Protein AF-A0A9D5Z9C6-F1 (afdb_monomer_lite)

Radius of gyration: 29.37 Å; chains: 1; bounding box: 86×88×68 Å

Sequence (142 aa):
MARSAGATANPINPSQTIPTSTSIGTKTNLNNALRLRMAEELSMFGLAPRSQQTYLAAVDRLASRSWQSVEHLSEDDIRQYMLNLRDNGAAQGTFKTNWFGLQFLYEHVLGREWALFTKKRSDNPDRAAFPGSSLTSRCSVS

Structure (mmCIF, N/CA/C/O backbone):
data_AF-A0A9D5Z9C6-F1
#
_entry.id   AF-A0A9D5Z9C6-F1
#
loop_
_atom_site.group_PDB
_atom_site.id
_atom_site.type_symbol
_atom_site.label_atom_id
_atom_site.label_alt_id
_atom_site.label_comp_id
_atom_site.label_asym_id
_atom_site.label_entity_id
_atom_site.label_seq_id
_atom_site.pdbx_PDB_ins_code
_atom_site.Cartn_x
_atom_site.Cartn_y
_atom_site.Cartn_z
_atom_site.occupancy
_atom_site.B_iso_or_equiv
_atom_site.auth_seq_id
_atom_site.auth_comp_id
_atom_site.auth_asym_id
_atom_site.auth_atom_id
_atom_site.pdbx_PDB_model_num
ATOM 1 N N . MET A 1 1 ? -58.375 9.264 51.573 1.00 43.97 1 MET A N 1
ATOM 2 C CA . MET A 1 1 ? -58.292 8.820 50.158 1.00 43.97 1 MET A CA 1
ATOM 3 C C . MET A 1 1 ? -57.795 10.039 49.380 1.00 43.97 1 MET A C 1
ATOM 5 O O . MET A 1 1 ? -58.359 11.089 49.612 1.00 43.97 1 MET A O 1
ATOM 9 N N . ALA A 1 2 ? -56.725 10.074 48.589 1.00 48.03 2 ALA A N 1
ATOM 10 C CA . ALA A 1 2 ? -56.075 9.069 47.760 1.00 48.03 2 ALA A CA 1
ATOM 11 C C . ALA A 1 2 ? -54.541 9.279 47.708 1.00 48.03 2 ALA A C 1
ATOM 13 O O . ALA A 1 2 ? -53.999 10.203 48.304 1.00 48.03 2 ALA A O 1
ATOM 14 N N . ARG A 1 3 ? -53.870 8.329 47.057 1.00 42.91 3 ARG A N 1
ATOM 15 C CA . ARG A 1 3 ? -52.471 7.913 47.217 1.00 42.91 3 ARG A CA 1
ATOM 16 C C . ARG A 1 3 ? -51.511 8.716 46.329 1.00 42.91 3 ARG A C 1
ATOM 18 O O . ARG A 1 3 ? -51.817 8.959 45.168 1.00 42.91 3 ARG A O 1
ATOM 25 N N . SER A 1 4 ? -50.328 9.019 46.859 1.00 46.03 4 SER A N 1
ATOM 26 C CA . SER A 1 4 ? -49.129 9.377 46.090 1.00 46.03 4 SER A CA 1
ATOM 27 C C . SER A 1 4 ? -48.545 8.156 45.374 1.00 46.03 4 SER A C 1
ATOM 29 O O . SER A 1 4 ? -48.545 7.071 45.956 1.00 46.03 4 SER A O 1
ATOM 31 N N . ALA A 1 5 ? -48.003 8.358 44.168 1.00 49.75 5 ALA A N 1
ATOM 32 C CA . ALA A 1 5 ? -46.729 7.820 43.653 1.00 49.75 5 ALA A CA 1
ATOM 33 C C . ALA A 1 5 ? -46.739 7.787 42.116 1.00 49.75 5 ALA A C 1
ATOM 35 O O . ALA A 1 5 ? -47.716 7.349 41.515 1.00 49.75 5 ALA A O 1
ATOM 36 N N . GLY A 1 6 ? -45.621 8.171 41.495 1.00 45.62 6 GLY A N 1
ATOM 37 C CA . GLY A 1 6 ? -45.360 7.854 40.090 1.00 45.62 6 GLY A CA 1
ATOM 38 C C . GLY A 1 6 ? -44.535 8.891 39.348 1.00 45.62 6 GLY A C 1
ATOM 39 O O . GLY A 1 6 ? -45.031 9.535 38.434 1.00 45.62 6 GLY A O 1
ATOM 40 N N . ALA A 1 7 ? -43.274 9.048 39.744 1.00 54.47 7 ALA A N 1
ATOM 41 C CA . ALA A 1 7 ? -42.270 9.751 38.963 1.00 54.47 7 ALA A CA 1
ATOM 42 C C . ALA A 1 7 ? -42.059 9.073 37.596 1.00 54.47 7 ALA A C 1
ATOM 44 O O . ALA A 1 7 ? -41.904 7.857 37.509 1.00 54.47 7 ALA A O 1
ATOM 45 N N . THR A 1 8 ? -41.962 9.863 36.532 1.00 50.28 8 THR A N 1
ATOM 46 C CA . THR A 1 8 ? -41.191 9.494 35.339 1.00 50.28 8 THR A CA 1
ATOM 47 C C . THR A 1 8 ? -40.438 10.737 34.897 1.00 50.28 8 THR A C 1
ATOM 49 O O . THR A 1 8 ? -40.907 11.538 34.096 1.00 50.28 8 THR A O 1
ATOM 52 N N . ALA A 1 9 ? -39.268 10.924 35.503 1.00 55.03 9 ALA A N 1
ATOM 53 C CA . ALA A 1 9 ? -38.213 11.714 34.903 1.00 55.03 9 ALA A CA 1
ATOM 54 C C . ALA A 1 9 ? -37.627 10.886 33.755 1.00 55.03 9 ALA A C 1
ATOM 56 O O . ALA A 1 9 ? -37.211 9.749 33.972 1.00 55.03 9 ALA A O 1
ATOM 57 N N . ASN A 1 10 ? -37.566 11.450 32.554 1.00 57.84 10 ASN A N 1
ATOM 58 C CA . ASN A 1 10 ? -36.570 11.029 31.581 1.00 57.84 10 ASN A CA 1
ATOM 59 C C . ASN A 1 10 ? -35.890 12.299 31.055 1.00 57.84 10 ASN A C 1
ATOM 61 O O . ASN A 1 10 ? -36.578 13.156 30.492 1.00 57.84 10 ASN A O 1
ATOM 65 N N . PRO A 1 11 ? -34.594 12.502 31.344 1.00 48.91 11 PRO A N 1
ATOM 66 C CA . PRO A 1 11 ? -33.908 13.733 31.011 1.00 48.91 11 PRO A CA 1
ATOM 67 C C . PRO A 1 11 ? -33.731 13.873 29.501 1.00 48.91 11 PRO A C 1
ATOM 69 O O . PRO A 1 11 ? -33.473 12.923 28.765 1.00 48.91 11 PRO A O 1
ATOM 72 N N . ILE A 1 12 ? -33.860 15.124 29.083 1.00 55.78 12 ILE A N 1
ATOM 73 C CA . ILE A 1 12 ? -33.434 15.701 27.815 1.00 55.78 12 ILE A CA 1
ATOM 74 C C . ILE A 1 12 ? -32.100 15.057 27.398 1.00 55.78 12 ILE A C 1
ATOM 76 O O . ILE A 1 12 ? -31.131 15.132 28.150 1.00 55.78 12 ILE A O 1
ATOM 80 N N . ASN A 1 13 ? -32.046 14.425 26.221 1.00 50.56 13 ASN A N 1
ATOM 81 C CA . ASN A 1 13 ? -30.795 14.005 25.585 1.00 50.56 13 ASN A CA 1
ATOM 82 C C . ASN A 1 13 ? -30.365 15.104 24.590 1.00 50.56 13 ASN A C 1
ATOM 84 O O . ASN A 1 13 ? -30.921 15.168 23.492 1.00 50.56 13 ASN A O 1
ATOM 88 N N . PRO A 1 14 ? -29.417 15.992 24.943 1.00 52.75 14 PRO A N 1
ATOM 89 C CA . PRO A 1 14 ? -28.974 17.086 24.083 1.00 52.75 14 PRO A CA 1
ATOM 90 C C . PRO A 1 14 ? -27.859 16.671 23.105 1.00 52.75 14 PRO A C 1
ATOM 92 O O . PRO A 1 14 ? -26.872 17.386 22.955 1.00 52.75 14 PRO A O 1
ATOM 95 N N . SER A 1 15 ? -27.952 15.521 22.433 1.00 47.25 15 SER A N 1
ATOM 96 C CA . SER A 1 15 ? -26.885 15.092 21.505 1.00 47.25 15 SER A CA 1
ATOM 97 C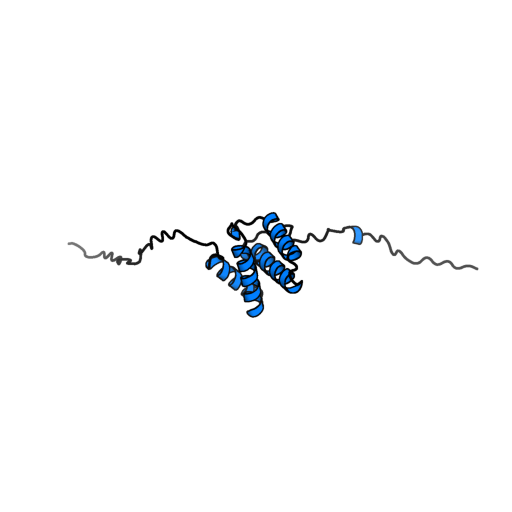 C . SER A 1 15 ? -27.367 14.620 20.136 1.00 47.25 15 SER A C 1
ATOM 99 O O . SER A 1 15 ? -26.662 13.889 19.450 1.00 47.25 15 SER A O 1
ATOM 101 N N . GLN A 1 16 ? -28.524 15.107 19.679 1.00 42.50 16 GLN A N 1
ATOM 102 C CA . GLN A 1 16 ? -28.833 15.133 18.245 1.00 42.50 16 GLN A CA 1
ATOM 103 C C . GLN A 1 16 ? -28.410 16.468 17.625 1.00 42.50 16 GLN A C 1
ATOM 105 O O . GLN A 1 16 ? -29.218 17.225 17.097 1.00 42.50 16 GLN A O 1
ATOM 110 N N . THR A 1 17 ? -27.112 16.753 17.663 1.00 40.25 17 THR A N 1
ATOM 111 C CA . THR A 1 17 ? -26.478 17.535 16.601 1.00 40.25 17 THR A CA 1
ATOM 112 C C . THR A 1 17 ? -26.141 16.540 15.502 1.00 40.25 17 THR A C 1
ATOM 114 O O . THR A 1 17 ? -25.127 15.854 15.555 1.00 40.25 17 THR A O 1
ATOM 117 N N . ILE A 1 18 ? -27.024 16.419 14.514 1.00 50.22 18 ILE A N 1
ATOM 118 C CA . ILE A 1 18 ? -26.658 15.846 13.221 1.00 50.22 18 ILE A CA 1
ATOM 119 C C . ILE A 1 18 ? -25.788 16.913 12.549 1.00 50.22 18 ILE A C 1
ATOM 121 O O . ILE A 1 18 ? -26.316 17.982 12.234 1.00 50.22 18 ILE A O 1
ATOM 125 N N . PRO A 1 19 ? -24.480 16.712 12.313 1.00 44.50 19 PRO A N 1
ATOM 126 C CA . PRO A 1 19 ? -23.818 17.525 11.318 1.00 44.50 19 PRO A CA 1
ATOM 127 C C . PRO A 1 19 ? -24.357 17.086 9.957 1.00 44.50 19 PRO A C 1
ATOM 129 O O . PRO A 1 19 ? -24.016 16.021 9.441 1.00 44.50 19 PRO A O 1
ATOM 132 N N . THR A 1 20 ? -25.209 17.922 9.373 1.00 40.97 20 THR A N 1
ATOM 133 C CA . THR A 1 20 ? -25.503 17.924 7.941 1.00 40.97 20 THR A CA 1
ATOM 134 C C . THR A 1 20 ? -24.201 18.237 7.206 1.00 40.97 20 THR A C 1
ATOM 136 O O . THR A 1 20 ? -23.920 19.382 6.864 1.00 40.97 20 THR A O 1
ATOM 139 N N . SER A 1 21 ? -23.351 17.231 7.014 1.00 39.75 21 SER A N 1
ATOM 140 C CA . SER A 1 21 ? -22.125 17.377 6.239 1.00 39.75 21 SER A CA 1
ATOM 141 C C . SER A 1 21 ? -22.444 17.108 4.772 1.00 39.75 21 SER A C 1
ATOM 143 O O . SER A 1 21 ? -22.141 16.057 4.212 1.00 39.75 21 SER A O 1
ATOM 145 N N . THR A 1 22 ? -23.091 18.090 4.145 1.00 46.47 22 THR A N 1
ATOM 146 C CA . THR A 1 22 ? -22.987 18.303 2.701 1.00 46.47 22 THR A CA 1
ATOM 147 C C . THR A 1 22 ? -21.533 18.681 2.423 1.00 46.47 22 THR A C 1
ATOM 149 O O . THR A 1 22 ? -21.169 19.852 2.467 1.00 46.47 22 THR A O 1
ATOM 152 N N . SER A 1 23 ? -20.675 17.686 2.195 1.00 44.44 23 SER A N 1
ATOM 153 C CA . SER A 1 23 ? -19.289 17.893 1.768 1.00 44.44 23 SER A CA 1
ATOM 154 C C . SER A 1 23 ? -19.156 17.472 0.308 1.00 44.44 23 SER A C 1
ATOM 156 O O . SER A 1 23 ? -18.846 16.328 -0.022 1.00 44.44 23 SER A O 1
ATOM 158 N N . ILE A 1 24 ? -19.471 18.416 -0.580 1.00 54.19 24 ILE A N 1
ATOM 159 C CA . ILE A 1 24 ? -19.122 18.360 -1.998 1.00 54.19 24 ILE A CA 1
ATOM 160 C C . ILE A 1 24 ? -17.610 18.586 -2.092 1.00 54.19 24 ILE A C 1
ATOM 162 O O . ILE A 1 24 ? -17.120 19.652 -1.725 1.00 54.19 24 ILE A O 1
ATOM 166 N N . GLY A 1 25 ? -16.885 17.584 -2.598 1.00 47.69 25 GLY A N 1
ATOM 167 C CA . GLY A 1 25 ? -15.473 17.716 -2.965 1.00 47.69 25 GLY A CA 1
ATOM 168 C C . GLY A 1 25 ? -14.506 16.745 -2.288 1.00 47.69 25 GLY A C 1
ATOM 169 O O . GLY A 1 25 ? -13.388 17.136 -1.959 1.00 47.69 25 GLY A O 1
ATOM 170 N N . THR A 1 26 ? -14.862 15.474 -2.100 1.00 43.41 26 THR A N 1
ATOM 171 C CA . THR A 1 26 ? -13.872 14.438 -1.770 1.00 43.41 26 THR A CA 1
ATOM 172 C C . THR A 1 26 ? -13.023 14.127 -2.999 1.00 43.41 26 THR A C 1
ATOM 174 O O . THR A 1 26 ? -13.312 13.226 -3.779 1.00 43.41 26 THR A O 1
ATOM 177 N N . LYS A 1 27 ? -11.912 14.854 -3.159 1.00 44.84 27 LYS A N 1
ATOM 178 C CA . LYS A 1 27 ? -10.745 14.300 -3.856 1.00 44.84 27 LYS A CA 1
ATOM 179 C C . LYS A 1 27 ? -10.366 13.019 -3.117 1.00 44.84 27 LYS A C 1
ATOM 181 O O . LYS A 1 27 ? -9.865 13.091 -1.996 1.00 44.84 27 LYS A O 1
ATOM 186 N N . THR A 1 28 ? -10.662 11.883 -3.737 1.00 48.19 28 THR A N 1
ATOM 187 C CA . THR A 1 28 ? -10.519 10.500 -3.267 1.00 48.19 28 THR A CA 1
ATOM 188 C C . THR A 1 28 ? -9.065 10.141 -2.936 1.00 48.19 28 THR A C 1
ATOM 190 O O . THR A 1 28 ? -8.422 9.339 -3.596 1.00 48.19 28 THR A O 1
ATOM 193 N N . ASN A 1 29 ? -8.518 10.753 -1.892 1.00 55.81 29 ASN A N 1
ATOM 194 C CA . ASN A 1 29 ? -7.384 10.222 -1.152 1.00 55.81 29 ASN A CA 1
ATOM 195 C C . ASN A 1 29 ? -7.977 9.261 -0.124 1.00 55.81 29 ASN A C 1
ATOM 197 O O . ASN A 1 29 ? -8.980 9.619 0.487 1.00 55.81 29 ASN A O 1
ATOM 201 N N . LEU A 1 30 ? -7.397 8.068 0.040 1.00 62.34 30 LEU A N 1
ATOM 202 C CA . LEU A 1 30 ? -7.902 6.980 0.890 1.00 62.34 30 LEU A CA 1
ATOM 203 C C . LEU A 1 30 ? -8.764 7.465 2.066 1.00 62.34 30 LEU A C 1
ATOM 205 O O . LEU A 1 30 ? -8.257 8.201 2.921 1.00 62.34 30 LEU A O 1
ATOM 209 N N . ASN A 1 31 ? -10.039 7.062 2.112 1.00 70.94 31 ASN A N 1
ATOM 210 C CA . ASN A 1 31 ? -10.944 7.421 3.205 1.00 70.94 31 ASN A CA 1
ATOM 211 C C . ASN A 1 31 ? -10.237 7.146 4.544 1.00 70.94 31 ASN A C 1
ATOM 213 O O . ASN A 1 31 ? -9.726 6.046 4.746 1.00 70.94 31 ASN A O 1
ATOM 217 N N . ASN A 1 32 ? -10.166 8.137 5.442 1.00 72.88 32 ASN A N 1
ATOM 218 C CA . ASN A 1 32 ? -9.376 8.045 6.682 1.00 72.88 32 ASN A CA 1
ATOM 219 C C . ASN A 1 32 ? -9.718 6.776 7.494 1.00 72.88 32 ASN A C 1
ATOM 221 O O . ASN A 1 32 ? -8.835 6.105 8.015 1.00 72.88 32 ASN A O 1
ATOM 225 N N . ALA A 1 33 ? -10.993 6.375 7.483 1.00 80.56 33 ALA A N 1
ATOM 226 C CA . ALA A 1 33 ? -11.461 5.127 8.082 1.00 80.56 33 ALA A CA 1
ATOM 227 C C . ALA A 1 33 ? -10.781 3.865 7.507 1.00 80.56 33 ALA A C 1
ATOM 229 O O . ALA A 1 33 ? -10.391 2.984 8.267 1.00 80.56 33 ALA A O 1
ATOM 230 N N . LEU A 1 34 ? -10.585 3.783 6.185 1.00 83.62 34 LEU A N 1
ATOM 231 C CA . LEU A 1 34 ? -9.925 2.641 5.538 1.00 83.62 34 LEU A CA 1
ATOM 232 C C . LEU A 1 34 ? -8.430 2.588 5.887 1.00 83.62 34 LEU A C 1
ATOM 234 O O . LEU A 1 34 ? -7.880 1.515 6.120 1.00 83.62 34 LEU A O 1
ATOM 238 N N . ARG A 1 35 ? -7.790 3.759 5.971 1.00 84.12 35 ARG A N 1
ATOM 239 C CA . ARG A 1 35 ? -6.386 3.922 6.387 1.00 84.12 35 ARG A CA 1
ATOM 240 C C . ARG A 1 35 ? -6.171 3.424 7.818 1.00 84.12 35 ARG A C 1
ATOM 242 O O . ARG A 1 35 ? -5.227 2.680 8.064 1.00 84.12 35 ARG A O 1
ATOM 249 N N . LEU A 1 36 ? -7.062 3.810 8.733 1.00 86.38 36 LEU A N 1
ATOM 250 C CA . LEU A 1 36 ? -7.039 3.379 10.134 1.00 86.38 36 LEU A CA 1
ATOM 251 C C . LEU A 1 36 ? -7.242 1.870 10.253 1.00 86.38 36 LEU A C 1
ATOM 253 O O . LEU A 1 36 ? -6.431 1.202 10.886 1.00 86.38 36 LEU A O 1
ATOM 257 N N . ARG A 1 37 ? -8.243 1.321 9.556 1.00 88.19 37 ARG A N 1
ATOM 258 C CA . ARG A 1 37 ? -8.495 -0.123 9.554 1.00 88.19 37 ARG A CA 1
ATOM 259 C C . ARG A 1 37 ? -7.302 -0.911 9.015 1.00 88.19 37 ARG A C 1
ATOM 261 O O . ARG A 1 37 ? -6.901 -1.900 9.610 1.00 88.19 37 ARG A O 1
ATOM 268 N N . MET A 1 38 ? -6.680 -0.444 7.930 1.00 88.12 38 MET A N 1
ATOM 269 C CA . MET A 1 38 ? -5.460 -1.067 7.414 1.00 88.12 38 MET A CA 1
ATOM 270 C C . MET A 1 38 ? -4.312 -1.008 8.431 1.00 88.12 38 MET A C 1
ATOM 272 O O . MET A 1 38 ? -3.590 -1.987 8.577 1.00 88.12 38 MET A O 1
ATOM 276 N N . ALA A 1 39 ? -4.136 0.106 9.147 1.00 87.88 39 ALA A N 1
ATOM 277 C CA . ALA A 1 39 ? -3.103 0.230 10.174 1.00 87.88 39 ALA A CA 1
ATOM 278 C C . ALA A 1 39 ? -3.340 -0.706 11.373 1.00 87.88 39 ALA A C 1
ATOM 280 O O . ALA A 1 39 ? -2.389 -1.313 11.864 1.00 87.88 39 ALA A O 1
ATOM 281 N N . GLU A 1 40 ? -4.592 -0.854 11.813 1.00 89.19 40 GLU A N 1
ATOM 282 C CA . GLU A 1 40 ? -4.986 -1.792 12.870 1.00 89.19 40 GLU A CA 1
ATOM 283 C C . GLU A 1 40 ? -4.674 -3.234 12.472 1.00 89.19 40 GLU A C 1
ATOM 285 O O . GLU A 1 40 ? -3.962 -3.921 13.204 1.00 89.19 40 GLU A O 1
ATOM 290 N N . GLU A 1 41 ? -5.108 -3.654 11.281 1.00 90.31 41 GLU A N 1
ATOM 291 C CA . GLU A 1 41 ? -4.807 -4.984 10.751 1.00 90.31 41 GLU A CA 1
ATOM 292 C C . GLU A 1 41 ? -3.288 -5.199 10.679 1.00 90.31 41 GLU A C 1
ATOM 294 O O . GLU A 1 41 ? -2.763 -6.140 11.265 1.00 90.31 41 GLU A O 1
ATOM 299 N N . LEU A 1 42 ? -2.531 -4.283 10.061 1.00 89.06 42 LEU A N 1
ATOM 300 C CA . LEU A 1 42 ? -1.069 -4.400 9.974 1.00 89.06 42 LEU A CA 1
ATOM 301 C C . LEU A 1 42 ? -0.391 -4.513 11.352 1.00 89.06 42 LEU A C 1
ATOM 303 O O . LEU A 1 42 ? 0.619 -5.208 11.489 1.00 89.06 42 LEU A O 1
ATOM 307 N N . SER A 1 43 ? -0.935 -3.834 12.364 1.00 89.50 43 SER A N 1
ATOM 308 C CA . SER A 1 43 ? -0.476 -3.935 13.750 1.00 89.50 43 SER A CA 1
ATOM 309 C C . SER A 1 43 ? -0.780 -5.312 14.349 1.00 89.50 43 SER A C 1
ATOM 311 O O . SER A 1 43 ? 0.096 -5.902 14.982 1.00 89.50 43 SER A O 1
ATOM 313 N N . MET A 1 44 ? -1.965 -5.878 14.086 1.00 89.31 44 MET A N 1
ATOM 314 C CA . MET A 1 44 ? -2.323 -7.241 14.507 1.00 89.31 44 MET A CA 1
ATOM 315 C C . MET A 1 44 ? -1.415 -8.305 13.878 1.00 89.31 44 MET A C 1
ATOM 317 O O . MET A 1 44 ? -1.048 -9.270 14.545 1.00 89.31 44 MET A O 1
ATOM 321 N N . PHE A 1 45 ? -0.974 -8.102 12.633 1.00 85.44 45 PHE A N 1
ATOM 322 C CA . PHE A 1 45 ? 0.018 -8.965 11.975 1.00 85.44 45 PHE A CA 1
ATOM 323 C C . PHE A 1 45 ? 1.458 -8.763 12.484 1.00 85.44 45 PHE A C 1
ATOM 325 O O . PHE A 1 45 ? 2.374 -9.453 12.034 1.00 85.44 45 PHE A O 1
ATOM 332 N N . GLY A 1 46 ? 1.687 -7.828 13.412 1.00 89.56 46 GLY A N 1
ATOM 333 C CA . GLY A 1 46 ? 2.999 -7.583 14.010 1.00 89.56 46 GLY A CA 1
ATOM 334 C C . GLY A 1 46 ? 3.992 -6.885 13.078 1.00 89.56 46 GLY A C 1
ATOM 335 O O . GLY A 1 46 ? 5.205 -7.005 13.265 1.00 89.56 46 GLY A O 1
ATOM 336 N N . LEU A 1 47 ? 3.518 -6.157 12.058 1.00 86.56 47 LEU A N 1
ATOM 337 C CA . LEU A 1 47 ? 4.411 -5.416 11.168 1.00 86.56 47 LEU A CA 1
ATOM 338 C C . LEU A 1 47 ? 5.005 -4.191 11.865 1.00 86.56 47 LEU A C 1
ATOM 340 O O . LEU A 1 47 ? 4.308 -3.430 12.533 1.00 86.56 47 LEU A O 1
ATOM 344 N N . ALA A 1 48 ? 6.295 -3.944 11.627 1.00 89.38 48 ALA A N 1
ATOM 345 C CA . ALA A 1 48 ? 6.980 -2.761 12.134 1.00 89.38 48 ALA A CA 1
ATOM 346 C C . ALA A 1 48 ? 6.335 -1.461 11.605 1.00 89.38 48 ALA A C 1
ATOM 348 O O . ALA A 1 48 ? 5.981 -1.396 10.423 1.00 89.38 48 ALA A O 1
ATOM 349 N N . PRO A 1 49 ? 6.277 -0.379 12.406 1.00 87.81 49 PRO A N 1
ATOM 350 C CA . PRO A 1 49 ? 5.594 0.869 12.037 1.00 87.81 49 PRO A CA 1
ATOM 351 C C . PRO A 1 49 ? 6.145 1.500 10.752 1.00 87.81 49 PRO A C 1
ATOM 353 O O . PRO A 1 49 ? 5.409 2.095 9.967 1.00 87.81 49 PRO A O 1
ATOM 356 N N . ARG A 1 50 ? 7.442 1.314 10.478 1.00 87.44 50 ARG A N 1
ATOM 357 C CA . ARG A 1 50 ? 8.067 1.769 9.230 1.00 87.44 50 ARG A CA 1
ATOM 358 C C . ARG A 1 50 ? 7.509 1.039 8.003 1.00 87.44 50 ARG A C 1
ATOM 360 O O . ARG A 1 50 ? 7.263 1.671 6.978 1.00 87.44 50 ARG A O 1
ATOM 367 N N . SER A 1 51 ? 7.269 -0.265 8.111 1.00 88.00 51 SER A N 1
ATOM 368 C CA . SER A 1 51 ? 6.644 -1.063 7.051 1.00 88.00 51 SER A CA 1
ATOM 369 C C . SER A 1 51 ? 5.182 -0.668 6.859 1.00 88.00 51 SER A C 1
ATOM 371 O O . SER A 1 51 ? 4.751 -0.500 5.722 1.00 88.00 51 SER A O 1
ATOM 373 N N . GLN A 1 52 ? 4.459 -0.414 7.957 1.00 89.88 52 GLN A N 1
ATOM 374 C CA . GLN A 1 52 ? 3.066 0.035 7.909 1.00 89.88 52 GLN A CA 1
ATOM 375 C C . GLN A 1 52 ? 2.919 1.327 7.099 1.00 89.88 52 GLN A C 1
ATOM 377 O O . GLN A 1 52 ? 2.160 1.374 6.135 1.00 89.88 52 GLN A O 1
ATOM 382 N N . GLN A 1 53 ? 3.720 2.349 7.419 1.00 89.88 53 GLN A N 1
ATOM 383 C CA . GLN A 1 53 ? 3.728 3.619 6.683 1.00 89.88 53 GLN A CA 1
ATOM 384 C C . GLN A 1 53 ? 4.050 3.424 5.203 1.00 89.88 53 GLN A C 1
ATOM 386 O O . GLN A 1 53 ? 3.468 4.082 4.343 1.00 89.88 53 GLN A O 1
ATOM 391 N N . THR A 1 54 ? 4.968 2.508 4.901 1.00 90.44 54 THR A N 1
ATOM 392 C CA . THR A 1 54 ? 5.369 2.243 3.522 1.00 90.44 54 THR A CA 1
ATOM 393 C C . THR A 1 54 ? 4.224 1.608 2.724 1.00 90.44 54 THR A C 1
ATOM 395 O O . THR A 1 54 ? 4.016 1.959 1.563 1.00 90.44 54 THR A O 1
ATOM 398 N N . TYR A 1 55 ? 3.445 0.719 3.341 1.00 89.94 55 TYR A N 1
ATOM 399 C CA . TYR A 1 55 ? 2.289 0.094 2.697 1.00 89.94 55 TYR A CA 1
ATOM 400 C C . TYR A 1 55 ? 1.127 1.071 2.549 1.00 89.94 55 TYR A C 1
ATOM 402 O O . TYR A 1 55 ? 0.579 1.180 1.457 1.00 89.94 55 TYR A O 1
ATOM 410 N N . LEU A 1 56 ? 0.823 1.861 3.583 1.00 89.00 56 LEU A N 1
ATOM 411 C CA . LEU A 1 56 ? -0.177 2.931 3.498 1.00 89.00 56 LEU A CA 1
ATOM 412 C C . LEU A 1 56 ? 0.167 3.921 2.374 1.00 89.00 56 LEU A C 1
ATOM 414 O O . LEU A 1 56 ? -0.678 4.230 1.537 1.00 89.00 56 LEU A O 1
ATOM 418 N N . ALA A 1 57 ? 1.435 4.331 2.276 1.00 88.50 57 ALA A N 1
ATOM 419 C CA . ALA A 1 57 ? 1.902 5.214 1.211 1.00 88.50 57 ALA A CA 1
ATOM 420 C C . ALA A 1 57 ? 1.794 4.585 -0.190 1.00 88.50 57 ALA A C 1
ATOM 422 O O . ALA A 1 57 ? 1.596 5.302 -1.170 1.00 88.50 57 ALA A O 1
ATOM 423 N N . ALA A 1 58 ? 1.933 3.262 -0.317 1.00 89.12 58 ALA A N 1
ATOM 424 C CA . ALA A 1 58 ? 1.717 2.576 -1.588 1.00 89.12 58 ALA A CA 1
ATOM 425 C C . ALA A 1 58 ? 0.245 2.624 -2.015 1.00 89.12 58 ALA A C 1
ATOM 427 O O . ALA A 1 58 ? -0.053 2.967 -3.160 1.00 89.12 58 ALA A O 1
ATOM 428 N N . VAL A 1 59 ? -0.679 2.358 -1.089 1.00 87.19 59 VAL A N 1
ATOM 429 C CA . VAL A 1 59 ? -2.116 2.447 -1.378 1.00 87.19 59 VAL A CA 1
ATOM 430 C C . VAL A 1 59 ? -2.517 3.888 -1.705 1.00 87.19 59 VAL A C 1
ATOM 432 O O . VAL A 1 59 ? -3.292 4.123 -2.628 1.00 87.19 59 VAL A O 1
ATOM 435 N N . ASP A 1 60 ? -1.924 4.872 -1.034 1.00 86.06 60 ASP A N 1
ATOM 436 C CA . ASP A 1 60 ? -2.159 6.286 -1.334 1.00 86.06 60 ASP A CA 1
ATOM 437 C C . ASP A 1 60 ? -1.712 6.683 -2.737 1.00 86.06 60 ASP A C 1
ATOM 439 O O . ASP A 1 60 ? -2.390 7.458 -3.415 1.00 86.06 60 ASP A O 1
ATOM 443 N N . ARG A 1 61 ? -0.587 6.135 -3.203 1.00 85.81 61 ARG A N 1
ATOM 444 C CA . ARG A 1 61 ? -0.113 6.339 -4.577 1.00 85.81 61 ARG A CA 1
ATOM 445 C C . ARG A 1 61 ? -1.059 5.717 -5.596 1.00 85.81 61 ARG A C 1
ATOM 447 O O . ARG A 1 61 ? -1.298 6.336 -6.631 1.00 85.81 61 ARG A O 1
ATOM 454 N N . LEU A 1 62 ? -1.610 4.537 -5.306 1.00 85.81 62 LEU A N 1
ATOM 455 C CA . LEU A 1 62 ? -2.648 3.927 -6.137 1.00 85.81 62 LEU A CA 1
ATOM 456 C C . LEU A 1 62 ? -3.902 4.809 -6.169 1.00 85.81 62 LEU A C 1
ATOM 458 O O . LEU A 1 62 ? -4.379 5.137 -7.254 1.00 85.81 62 LEU A O 1
ATOM 462 N N . ALA A 1 63 ? -4.399 5.230 -5.004 1.00 84.31 63 ALA A N 1
ATOM 463 C CA . ALA A 1 63 ? -5.582 6.081 -4.883 1.00 84.31 63 ALA A CA 1
ATOM 464 C C . ALA A 1 63 ? -5.406 7.407 -5.638 1.00 84.31 63 ALA A C 1
ATOM 466 O O . ALA A 1 63 ? -6.303 7.843 -6.343 1.00 84.31 63 ALA A O 1
ATOM 467 N N . SER A 1 64 ? -4.215 8.005 -5.557 1.00 83.88 64 SER A N 1
ATOM 468 C CA . SER A 1 64 ? -3.891 9.261 -6.246 1.00 83.88 64 SER A CA 1
ATOM 469 C C . SER A 1 64 ? -3.836 9.124 -7.769 1.00 83.88 64 SER A C 1
ATOM 471 O O . SER A 1 64 ? -4.019 10.108 -8.484 1.00 83.88 64 SER A O 1
ATOM 473 N N . ARG A 1 65 ? -3.517 7.927 -8.279 1.00 81.06 65 ARG A N 1
ATOM 474 C CA . ARG A 1 65 ? -3.430 7.644 -9.721 1.00 81.06 65 ARG A CA 1
ATOM 475 C C . ARG A 1 65 ? -4.760 7.162 -10.299 1.00 81.06 65 ARG A C 1
ATOM 477 O O . ARG A 1 65 ? -4.983 7.298 -11.500 1.00 81.06 65 ARG A O 1
ATOM 484 N N . SER A 1 66 ? -5.606 6.590 -9.452 1.00 76.69 66 SER A N 1
ATOM 485 C CA . SER A 1 66 ? -6.891 6.019 -9.831 1.00 76.69 66 SER A CA 1
ATOM 486 C C . SER A 1 66 ? -7.970 7.093 -9.835 1.00 76.69 66 SER A C 1
ATOM 488 O O . SER A 1 66 ? -7.985 8.001 -9.012 1.00 76.69 66 SER A O 1
ATOM 490 N N . TRP A 1 67 ? -8.902 6.972 -10.771 1.00 72.19 67 TRP A N 1
ATOM 491 C CA . TRP A 1 67 ? -10.047 7.877 -10.885 1.00 72.19 67 TRP A CA 1
ATOM 492 C C . TRP A 1 67 ? -11.224 7.393 -10.022 1.00 72.19 67 TRP A C 1
ATOM 494 O O . TRP A 1 67 ? -12.252 8.056 -9.927 1.00 72.19 67 TRP A O 1
ATOM 504 N N . GLN A 1 68 ? -11.065 6.225 -9.393 1.00 73.62 68 GLN A N 1
ATOM 505 C CA . GLN A 1 68 ? -12.052 5.534 -8.574 1.00 73.62 68 GLN A CA 1
ATOM 506 C C . GLN A 1 68 ? -11.501 5.285 -7.167 1.00 73.62 68 GLN A C 1
ATOM 508 O O . GLN A 1 68 ? -10.287 5.231 -6.955 1.00 73.62 68 GLN A O 1
ATOM 513 N N . SER A 1 69 ? -12.407 5.115 -6.199 1.00 78.44 69 SER A N 1
ATOM 514 C CA . SER A 1 69 ? -12.032 4.735 -4.834 1.00 78.44 69 SER A CA 1
ATOM 515 C C . SER A 1 69 ? -11.402 3.347 -4.816 1.00 78.44 69 SER A C 1
ATOM 517 O O . SER A 1 69 ? -11.864 2.457 -5.524 1.00 78.44 69 SER A O 1
ATOM 519 N N . VAL A 1 70 ? -10.408 3.150 -3.946 1.00 79.31 70 VAL A N 1
ATOM 520 C CA . VAL A 1 70 ? -9.681 1.878 -3.766 1.00 79.31 70 VAL A CA 1
ATOM 521 C C . VAL A 1 70 ? -10.612 0.707 -3.443 1.00 79.31 70 VAL A C 1
ATOM 523 O O . VAL A 1 70 ? -10.343 -0.430 -3.793 1.00 79.31 70 VAL A O 1
ATOM 526 N N . GLU A 1 71 ? -11.778 0.987 -2.873 1.00 79.50 71 GLU A N 1
ATOM 527 C CA . GLU A 1 71 ? -12.811 -0.015 -2.586 1.00 79.50 71 GLU A CA 1
ATOM 528 C C . GLU A 1 71 ? -13.552 -0.522 -3.842 1.00 79.50 71 GLU A C 1
ATOM 530 O O . GLU A 1 71 ? -14.169 -1.589 -3.808 1.00 79.50 71 GLU A O 1
ATOM 535 N N . HIS A 1 72 ? -13.503 0.238 -4.942 1.00 80.81 72 HIS A N 1
ATOM 536 C CA . HIS A 1 72 ? -14.195 -0.037 -6.207 1.00 80.81 72 HIS A CA 1
ATOM 537 C C . HIS A 1 72 ? -13.264 -0.500 -7.332 1.00 80.81 72 HIS A C 1
ATOM 539 O O . HIS A 1 72 ? -13.762 -0.845 -8.402 1.00 80.81 72 HIS A O 1
ATOM 545 N N . LEU A 1 73 ? -11.943 -0.508 -7.120 1.00 84.06 73 LEU A N 1
ATOM 546 C CA . LEU A 1 73 ? -11.008 -1.017 -8.122 1.00 84.06 73 LEU A CA 1
ATOM 547 C C . LEU A 1 73 ? -11.231 -2.514 -8.363 1.00 84.06 73 LEU A C 1
ATOM 549 O O . LEU A 1 73 ? -11.481 -3.287 -7.431 1.00 84.06 73 LEU A O 1
ATOM 553 N N . SER A 1 74 ? -11.126 -2.912 -9.629 1.00 85.56 74 SER A N 1
ATOM 554 C CA . SER A 1 74 ? -11.171 -4.311 -10.040 1.00 85.56 74 SER A CA 1
ATOM 555 C C . SER A 1 74 ? -9.774 -4.944 -10.057 1.00 85.56 74 SER A C 1
ATOM 557 O O . SER A 1 74 ? -8.749 -4.261 -9.997 1.00 85.56 74 SER A O 1
ATOM 559 N N . GLU A 1 75 ? -9.728 -6.276 -10.158 1.00 88.38 75 GLU A N 1
ATOM 560 C CA . GLU A 1 75 ? -8.470 -7.021 -10.294 1.00 88.38 75 GLU A CA 1
ATOM 561 C C . GLU A 1 75 ? -7.666 -6.560 -11.523 1.00 88.38 75 GLU A C 1
ATOM 563 O O . GLU A 1 75 ? -6.439 -6.433 -11.453 1.00 88.38 75 GLU A O 1
ATOM 568 N N . ASP A 1 76 ? -8.348 -6.278 -12.640 1.00 88.19 76 ASP A N 1
ATOM 569 C CA . ASP A 1 76 ? -7.688 -5.843 -13.872 1.00 88.19 76 ASP A CA 1
ATOM 570 C C . ASP A 1 76 ? -7.058 -4.458 -13.708 1.00 88.19 76 ASP A C 1
ATOM 572 O O . ASP A 1 76 ? -5.890 -4.282 -14.047 1.00 88.19 76 ASP A O 1
ATOM 576 N N . ASP A 1 77 ? -7.754 -3.514 -13.069 1.00 87.88 77 ASP A N 1
ATOM 577 C CA . ASP A 1 77 ? -7.227 -2.164 -12.837 1.00 87.88 77 ASP A CA 1
ATOM 578 C C . ASP A 1 77 ? -5.904 -2.190 -12.058 1.00 87.88 77 ASP A C 1
ATOM 580 O O . ASP A 1 77 ? -4.965 -1.443 -12.345 1.00 87.88 77 ASP A O 1
ATOM 584 N N . ILE A 1 78 ? -5.787 -3.095 -11.085 1.00 88.56 78 ILE A N 1
ATOM 585 C CA . ILE A 1 78 ? -4.572 -3.245 -10.277 1.00 88.56 78 ILE A CA 1
ATOM 586 C C . ILE A 1 78 ? -3.468 -3.927 -11.064 1.00 88.56 78 ILE A C 1
ATOM 588 O O . ILE A 1 78 ? -2.301 -3.541 -10.951 1.00 88.56 78 ILE A O 1
ATOM 592 N N . ARG A 1 79 ? -3.821 -4.913 -11.892 1.00 89.25 79 ARG A N 1
ATOM 593 C CA . ARG A 1 79 ? -2.883 -5.528 -12.828 1.00 89.25 79 ARG A CA 1
ATOM 594 C C . ARG A 1 79 ? -2.307 -4.475 -13.773 1.00 89.25 79 ARG A C 1
ATOM 596 O O . ARG A 1 79 ? -1.086 -4.395 -13.904 1.00 89.25 79 ARG A O 1
ATOM 603 N N . GLN A 1 80 ? -3.160 -3.643 -14.368 1.00 89.44 80 GLN A N 1
ATOM 604 C CA . GLN A 1 80 ? -2.755 -2.550 -15.251 1.00 89.44 80 GLN A CA 1
ATOM 605 C C . GLN A 1 80 ? -1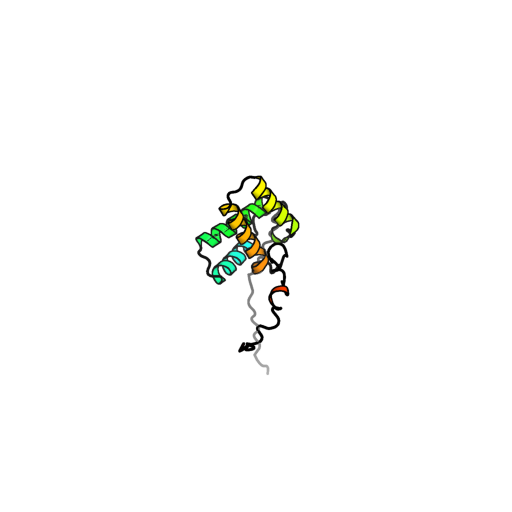.894 -1.522 -14.514 1.00 89.44 80 GLN A C 1
ATOM 607 O O . GLN A 1 80 ? -0.856 -1.108 -15.026 1.00 89.44 80 GLN A O 1
ATOM 612 N N . TYR A 1 81 ? -2.255 -1.155 -13.283 1.00 89.06 81 TYR A N 1
ATOM 613 C CA . TYR A 1 81 ? -1.452 -0.250 -12.462 1.00 89.06 81 TYR A CA 1
ATOM 614 C C . TYR A 1 81 ? -0.049 -0.810 -12.179 1.00 89.06 81 TYR A C 1
ATOM 616 O O . TYR A 1 81 ? 0.949 -0.110 -12.358 1.00 89.06 81 TYR A O 1
ATOM 624 N N . MET A 1 82 ? 0.052 -2.082 -11.787 1.00 88.19 82 MET A N 1
ATOM 625 C CA . MET A 1 82 ? 1.338 -2.746 -11.550 1.00 88.19 82 MET A CA 1
ATOM 626 C C . MET A 1 82 ? 2.182 -2.833 -12.826 1.00 88.19 82 MET A C 1
ATOM 628 O O . MET A 1 82 ? 3.384 -2.560 -12.782 1.00 88.19 82 MET A O 1
ATOM 632 N N . LEU A 1 83 ? 1.570 -3.160 -13.967 1.00 90.69 83 LEU A N 1
ATOM 633 C CA . LEU A 1 83 ? 2.246 -3.147 -15.266 1.00 9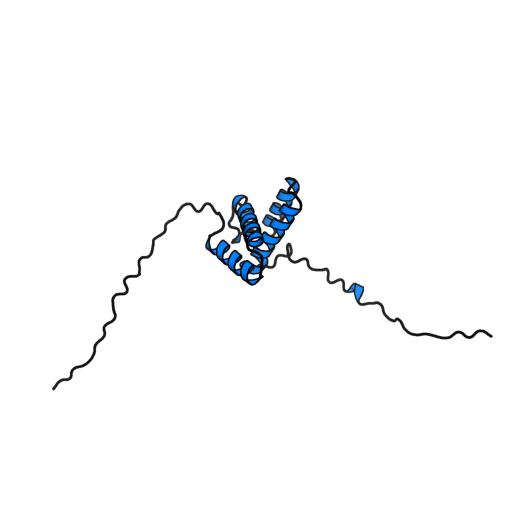0.69 83 LEU A CA 1
ATOM 634 C C . LEU A 1 83 ? 2.765 -1.747 -15.601 1.00 90.69 83 LEU A C 1
ATOM 636 O O . LEU A 1 83 ? 3.942 -1.594 -15.916 1.00 90.69 83 LEU A O 1
ATOM 640 N N . ASN A 1 84 ? 1.946 -0.714 -15.401 1.00 89.88 84 ASN A N 1
ATOM 641 C CA . ASN A 1 84 ? 2.358 0.665 -15.623 1.00 89.88 84 ASN A CA 1
ATOM 642 C C . ASN A 1 84 ? 3.548 1.054 -14.731 1.00 89.88 84 ASN A C 1
ATOM 644 O O . ASN A 1 84 ? 4.493 1.669 -15.215 1.00 89.88 84 ASN A O 1
ATOM 648 N N . LEU A 1 85 ? 3.568 0.664 -13.450 1.00 89.00 85 LEU A N 1
ATOM 649 C CA . LEU A 1 85 ? 4.725 0.913 -12.577 1.00 89.00 85 LEU A CA 1
ATOM 650 C C . LEU A 1 85 ? 6.007 0.282 -13.126 1.00 89.00 85 LEU A C 1
ATOM 652 O O . LEU A 1 85 ? 7.077 0.888 -13.048 1.00 89.00 85 LEU A O 1
ATOM 656 N N . ARG A 1 86 ? 5.901 -0.930 -13.673 1.00 88.31 86 ARG A N 1
ATOM 657 C CA . ARG A 1 86 ? 7.033 -1.631 -14.276 1.00 88.31 86 ARG A CA 1
ATOM 658 C C . ARG A 1 86 ? 7.527 -0.917 -15.532 1.00 88.31 86 ARG A C 1
ATOM 660 O O . ARG A 1 86 ? 8.733 -0.718 -15.659 1.00 88.31 86 ARG A O 1
ATOM 667 N N . ASP A 1 87 ? 6.617 -0.495 -16.403 1.00 90.62 87 ASP A N 1
ATOM 668 C CA . ASP A 1 87 ? 6.951 0.194 -17.655 1.00 90.62 87 ASP A CA 1
ATOM 669 C C . ASP A 1 87 ? 7.582 1.570 -17.409 1.00 90.62 87 ASP A C 1
ATOM 671 O O . ASP A 1 87 ? 8.485 1.982 -18.131 1.00 90.62 87 ASP A O 1
ATOM 675 N N . ASN A 1 88 ? 7.194 2.249 -16.325 1.00 87.69 88 ASN A N 1
ATOM 676 C CA . ASN A 1 88 ? 7.833 3.490 -15.873 1.00 87.69 88 ASN A CA 1
ATOM 677 C C . ASN A 1 88 ? 9.220 3.273 -15.229 1.00 87.69 88 ASN A C 1
ATOM 679 O O . ASN A 1 88 ? 9.810 4.218 -14.705 1.00 87.69 88 ASN A O 1
ATOM 683 N N . GLY A 1 89 ? 9.746 2.045 -15.222 1.00 85.88 89 GLY A N 1
ATOM 684 C CA . GLY A 1 89 ? 11.074 1.742 -14.692 1.00 85.88 89 GLY A CA 1
ATOM 685 C C . GLY A 1 89 ? 11.156 1.779 -13.165 1.00 85.88 89 GLY A C 1
ATOM 686 O O . GLY A 1 89 ? 12.222 2.062 -12.614 1.00 85.88 89 GLY A O 1
ATOM 687 N N . ALA A 1 90 ? 10.055 1.512 -12.452 1.00 85.12 90 ALA A N 1
ATOM 688 C CA . ALA A 1 90 ? 10.087 1.470 -10.994 1.00 85.12 90 ALA A CA 1
ATOM 689 C C . ALA A 1 90 ? 11.109 0.437 -10.491 1.00 85.12 90 ALA A C 1
ATOM 691 O O . ALA A 1 90 ? 11.138 -0.715 -10.930 1.00 85.12 90 ALA A O 1
ATOM 692 N N . ALA A 1 91 ? 11.922 0.838 -9.509 1.00 88.62 91 ALA A N 1
ATOM 693 C CA . ALA A 1 91 ? 12.866 -0.063 -8.861 1.00 88.62 91 ALA A CA 1
ATOM 694 C C . ALA A 1 91 ? 12.145 -1.291 -8.279 1.00 88.62 91 ALA A C 1
ATOM 696 O O . ALA A 1 91 ? 11.045 -1.183 -7.727 1.00 88.62 91 ALA A O 1
ATOM 697 N N . GLN A 1 92 ? 12.797 -2.456 -8.329 1.00 85.69 92 GLN A N 1
ATOM 698 C CA . GLN A 1 92 ? 12.211 -3.723 -7.875 1.00 85.69 92 GLN A CA 1
ATOM 699 C C . GLN A 1 92 ? 11.720 -3.663 -6.417 1.00 85.69 92 GLN A C 1
ATOM 701 O O . GLN A 1 92 ? 10.692 -4.254 -6.087 1.00 85.69 92 GLN A O 1
ATOM 706 N N . GLY A 1 93 ? 12.427 -2.930 -5.550 1.00 85.75 93 GLY A N 1
ATOM 707 C CA . GLY A 1 93 ? 12.004 -2.693 -4.168 1.00 85.75 93 GLY A CA 1
ATOM 708 C C . GLY A 1 93 ? 10.679 -1.932 -4.090 1.00 85.75 93 GLY A C 1
ATOM 709 O O . GLY A 1 93 ? 9.759 -2.374 -3.411 1.00 85.75 93 GLY A O 1
ATOM 710 N N . THR A 1 94 ? 10.539 -0.846 -4.852 1.00 86.25 94 THR A N 1
ATOM 711 C CA . THR A 1 94 ? 9.299 -0.057 -4.931 1.00 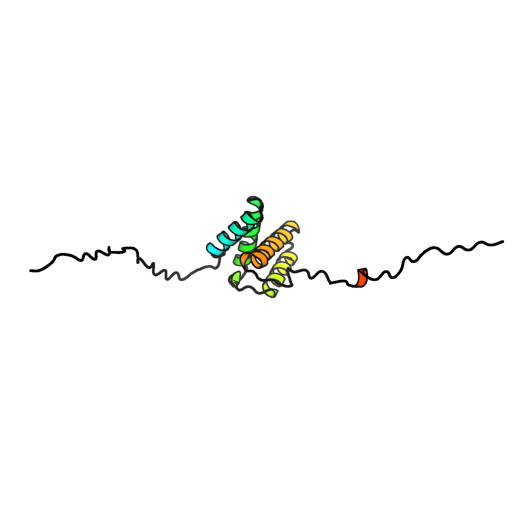86.25 94 THR A CA 1
ATOM 712 C C . THR A 1 94 ? 8.137 -0.884 -5.469 1.00 86.25 94 THR A C 1
ATOM 714 O O . THR A 1 94 ? 7.028 -0.787 -4.941 1.00 86.25 94 THR A O 1
ATOM 717 N N . PHE A 1 95 ? 8.392 -1.716 -6.482 1.00 89.12 95 PHE A N 1
ATOM 718 C CA . PHE A 1 95 ? 7.393 -2.617 -7.051 1.00 89.12 95 PHE A CA 1
ATOM 719 C C . PHE A 1 95 ? 6.894 -3.629 -6.013 1.00 89.12 95 PHE A C 1
ATOM 721 O O . PHE A 1 95 ? 5.693 -3.727 -5.787 1.00 89.12 95 PHE A O 1
ATOM 728 N N . LYS A 1 96 ? 7.806 -4.330 -5.323 1.00 89.81 96 LYS A N 1
ATOM 729 C CA . LYS A 1 96 ? 7.451 -5.308 -4.279 1.00 89.81 96 LYS A CA 1
ATOM 730 C C . LYS A 1 96 ? 6.671 -4.667 -3.139 1.00 89.81 96 LYS A C 1
ATOM 732 O O . LYS A 1 96 ? 5.652 -5.195 -2.717 1.00 89.81 96 LYS A O 1
ATOM 737 N N . THR A 1 97 ? 7.132 -3.521 -2.659 1.00 90.25 97 THR A N 1
ATOM 738 C CA . THR A 1 97 ? 6.459 -2.784 -1.592 1.00 90.25 97 THR A CA 1
ATOM 739 C C . THR A 1 97 ? 5.045 -2.369 -1.987 1.00 90.25 97 THR A C 1
ATOM 741 O O . THR A 1 97 ? 4.132 -2.495 -1.176 1.00 90.25 97 THR A O 1
ATOM 744 N N . ASN A 1 98 ? 4.848 -1.909 -3.230 1.00 89.56 98 ASN A N 1
ATOM 745 C CA . ASN A 1 98 ? 3.501 -1.632 -3.722 1.00 89.56 98 ASN A CA 1
ATOM 746 C C . ASN A 1 98 ? 2.673 -2.911 -3.779 1.00 89.56 98 ASN A C 1
ATOM 748 O O . ASN A 1 98 ? 1.592 -2.948 -3.208 1.00 89.56 98 ASN A O 1
ATOM 752 N N . TRP A 1 99 ? 3.209 -3.969 -4.384 1.00 90.31 99 TRP A N 1
ATOM 753 C CA . TRP A 1 99 ? 2.533 -5.256 -4.482 1.00 90.31 99 TRP A CA 1
ATOM 754 C C . TRP A 1 99 ? 2.015 -5.753 -3.127 1.00 90.31 99 TRP A C 1
ATOM 756 O O . TRP A 1 99 ? 0.827 -6.025 -2.996 1.00 90.31 99 TRP A O 1
ATOM 766 N N . PHE A 1 100 ? 2.876 -5.811 -2.105 1.00 89.19 100 PHE A N 1
ATOM 767 C CA . PHE A 1 100 ? 2.485 -6.285 -0.774 1.00 89.19 100 PHE A CA 1
ATOM 768 C C . PHE A 1 100 ? 1.495 -5.355 -0.074 1.00 89.19 100 PHE A C 1
ATOM 770 O O . PHE A 1 100 ? 0.582 -5.842 0.584 1.00 89.19 100 PHE A O 1
ATOM 777 N N . GLY A 1 101 ? 1.639 -4.035 -0.227 1.00 89.94 101 GLY A N 1
ATOM 778 C CA . GLY A 1 101 ? 0.689 -3.083 0.348 1.00 89.94 101 GLY A CA 1
ATOM 779 C C . GLY A 1 101 ? -0.712 -3.231 -0.247 1.00 89.94 101 GLY A C 1
ATOM 780 O O . GLY A 1 101 ? -1.695 -3.253 0.491 1.00 89.94 101 GLY A O 1
ATOM 781 N N . LEU A 1 102 ? -0.798 -3.388 -1.572 1.00 89.75 102 LEU A N 1
ATOM 782 C CA . LEU A 1 102 ? -2.064 -3.620 -2.263 1.00 89.75 102 LEU A CA 1
ATOM 783 C C . LEU A 1 102 ? -2.645 -4.985 -1.887 1.00 89.75 102 LEU A C 1
ATOM 785 O O . LEU A 1 102 ? -3.797 -5.049 -1.472 1.00 89.75 102 LEU A O 1
ATOM 789 N N . GLN A 1 103 ? -1.850 -6.054 -1.972 1.00 89.56 103 GLN A N 1
ATOM 790 C CA . GLN A 1 103 ? -2.287 -7.399 -1.604 1.00 89.56 103 GLN A CA 1
ATOM 791 C C . GLN A 1 103 ? -2.877 -7.421 -0.189 1.00 89.56 103 GLN A C 1
ATOM 793 O O . GLN A 1 103 ? -3.996 -7.888 -0.004 1.00 89.56 103 GLN A O 1
ATOM 798 N N . PHE A 1 104 ? -2.166 -6.852 0.788 1.00 88.00 104 PHE A N 1
ATOM 799 C CA . PHE A 1 104 ? -2.605 -6.853 2.180 1.00 88.00 104 PHE A CA 1
ATOM 800 C C . PHE A 1 104 ? -3.944 -6.129 2.373 1.00 88.00 104 PHE A C 1
ATOM 802 O O . PHE A 1 104 ? -4.813 -6.609 3.097 1.00 88.00 104 PHE A O 1
ATOM 809 N N . LEU A 1 105 ? -4.135 -4.987 1.705 1.00 88.00 105 LEU A N 1
ATOM 810 C CA . LEU A 1 105 ? -5.395 -4.250 1.763 1.00 88.00 105 LEU A CA 1
ATOM 811 C C . LEU A 1 105 ? -6.565 -5.092 1.240 1.00 88.00 105 LEU A C 1
ATOM 813 O O . LEU A 1 105 ? -7.600 -5.186 1.896 1.00 88.00 105 LEU A O 1
ATOM 817 N N . TYR A 1 106 ? -6.424 -5.689 0.059 1.00 87.75 106 TYR A N 1
ATOM 818 C CA . TYR A 1 106 ? -7.538 -6.414 -0.546 1.00 87.75 106 TYR A CA 1
ATOM 819 C C . TYR A 1 106 ? -7.810 -7.743 0.152 1.00 87.75 106 TYR A C 1
ATOM 821 O O . TYR A 1 106 ? -8.970 -8.047 0.407 1.00 87.75 106 TYR A O 1
ATOM 829 N N . GLU A 1 107 ? -6.767 -8.473 0.538 1.00 88.00 107 GLU A N 1
ATOM 830 C CA . GLU A 1 107 ? -6.877 -9.781 1.185 1.00 88.00 107 GLU A CA 1
ATOM 831 C C . GLU A 1 107 ? -7.372 -9.668 2.636 1.00 88.00 107 GLU A C 1
ATOM 833 O O . GLU A 1 107 ? -8.325 -10.346 3.010 1.00 88.00 107 GLU A O 1
ATOM 838 N N . HIS A 1 108 ? -6.794 -8.770 3.444 1.00 84.81 108 HIS A N 1
ATOM 839 C CA . HIS A 1 108 ? -7.082 -8.707 4.883 1.00 84.81 108 HIS A CA 1
ATOM 840 C C . HIS A 1 108 ? -8.091 -7.623 5.271 1.00 84.81 108 HIS A C 1
ATOM 842 O O . HIS A 1 108 ? -8.942 -7.857 6.122 1.00 84.81 108 HIS A O 1
ATOM 848 N N . VAL A 1 109 ? -8.046 -6.441 4.645 1.00 86.44 109 VAL A N 1
ATOM 849 C CA . VAL A 1 109 ? -8.928 -5.323 5.040 1.00 86.44 109 VAL A CA 1
ATOM 850 C C . VAL A 1 109 ? -10.292 -5.421 4.360 1.00 86.44 109 VAL A C 1
ATOM 852 O O . VAL A 1 109 ? -11.322 -5.195 4.996 1.00 86.44 109 VAL A O 1
ATOM 855 N N . LEU A 1 110 ? -10.302 -5.744 3.064 1.00 84.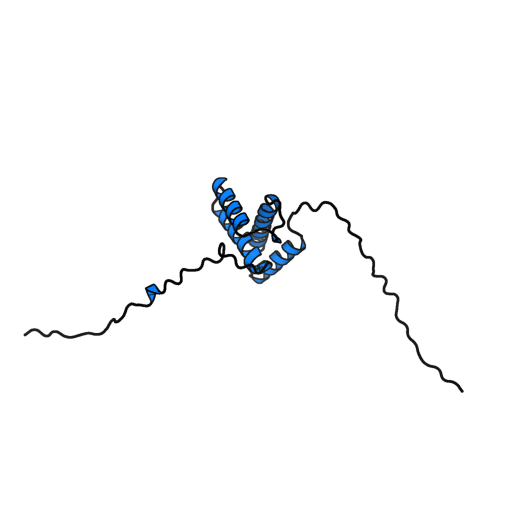69 110 LEU A N 1
ATOM 856 C CA . LEU A 1 110 ? -11.523 -5.846 2.259 1.00 84.69 110 LEU A CA 1
ATOM 857 C C . LEU A 1 110 ? -12.044 -7.283 2.121 1.00 84.69 110 LEU A C 1
ATOM 859 O O . LEU A 1 110 ? -13.180 -7.455 1.681 1.00 84.69 110 LEU A O 1
ATOM 863 N N . GLY A 1 111 ? -11.248 -8.296 2.482 1.00 81.94 111 GLY A N 1
ATOM 864 C CA . GLY A 1 111 ? -11.642 -9.706 2.400 1.00 81.94 111 GLY A CA 1
ATOM 865 C C . GLY A 1 111 ? -11.907 -10.190 0.971 1.00 81.94 111 GLY A C 1
ATOM 866 O O . GLY A 1 111 ? -12.755 -11.053 0.756 1.00 81.94 111 GLY A O 1
ATOM 867 N N . ARG A 1 112 ? -11.244 -9.595 -0.025 1.00 81.50 112 ARG A N 1
ATOM 868 C CA . ARG A 1 112 ? -11.356 -9.964 -1.438 1.00 81.50 112 ARG A CA 1
ATOM 869 C C . ARG A 1 112 ? -10.191 -10.861 -1.827 1.00 81.50 112 ARG A C 1
ATOM 871 O O . ARG A 1 112 ? -9.061 -10.403 -1.980 1.00 81.50 112 ARG A O 1
ATOM 878 N N . GLU A 1 113 ? -10.486 -12.133 -2.050 1.00 77.00 113 GLU A N 1
ATOM 879 C CA . GLU A 1 113 ? -9.531 -13.072 -2.629 1.00 77.00 113 GLU A CA 1
ATOM 880 C C . GLU A 1 113 ? -9.515 -12.920 -4.154 1.00 77.00 113 GLU A C 1
ATOM 882 O O . GLU A 1 113 ? -10.400 -13.407 -4.858 1.00 77.00 113 GLU A O 1
ATOM 887 N N . TRP A 1 114 ? -8.509 -12.219 -4.677 1.00 83.81 114 TRP A N 1
ATOM 888 C CA . TRP A 1 114 ? -8.277 -12.135 -6.120 1.00 83.81 114 TRP A CA 1
ATOM 889 C C . TRP A 1 114 ? -7.219 -13.124 -6.576 1.00 83.81 114 TRP A C 1
ATOM 891 O O . TRP A 1 114 ? -6.162 -13.252 -5.956 1.00 83.81 114 TRP A O 1
ATOM 901 N N . ALA A 1 115 ? -7.456 -13.752 -7.730 1.00 79.31 115 ALA A N 1
ATOM 902 C CA . ALA A 1 115 ? -6.518 -14.697 -8.335 1.00 79.31 115 ALA A CA 1
ATOM 903 C C . ALA A 1 115 ? -5.163 -14.046 -8.671 1.00 79.31 115 ALA A C 1
ATOM 905 O O . ALA A 1 115 ? -4.141 -14.728 -8.737 1.00 79.31 115 ALA A O 1
ATOM 906 N N . LEU A 1 116 ? -5.140 -12.721 -8.841 1.00 80.38 116 LEU A N 1
ATOM 907 C CA . LEU A 1 116 ? -3.922 -11.927 -8.989 1.00 80.38 116 LEU A CA 1
ATOM 908 C C . LEU A 1 116 ? -2.947 -12.093 -7.814 1.00 80.38 116 LEU A C 1
ATOM 910 O O . LEU A 1 116 ? -1.737 -12.163 -8.033 1.00 80.38 116 LEU A O 1
ATOM 914 N N . PHE A 1 117 ? -3.468 -12.151 -6.587 1.00 78.62 117 PHE A N 1
ATOM 915 C CA . PHE A 1 117 ? -2.681 -12.264 -5.357 1.00 78.62 117 PHE A CA 1
ATOM 916 C C . PHE A 1 117 ? -2.616 -13.700 -4.849 1.00 78.62 117 PHE A C 1
ATOM 918 O O . PHE A 1 117 ? -1.567 -14.162 -4.388 1.00 78.62 117 PHE A O 1
ATOM 925 N N . THR A 1 118 ? -3.706 -14.442 -5.020 1.00 67.75 118 THR A N 1
ATOM 926 C CA . THR A 1 118 ? -3.769 -15.864 -4.730 1.00 67.75 118 THR A CA 1
ATOM 927 C C . THR A 1 118 ? -3.064 -16.604 -5.852 1.00 67.75 118 THR A C 1
ATOM 929 O O . THR A 1 118 ? -3.676 -17.097 -6.800 1.00 67.75 118 THR A O 1
ATOM 932 N N . LYS A 1 119 ? -1.735 -16.715 -5.747 1.00 58.53 119 LYS A N 1
ATOM 933 C CA . LYS A 1 119 ? -0.984 -17.696 -6.523 1.00 58.53 119 LYS A CA 1
ATOM 934 C C . LYS A 1 119 ? -1.535 -19.057 -6.129 1.00 58.53 119 LYS A C 1
ATOM 936 O O . LYS A 1 119 ? -1.061 -19.658 -5.165 1.00 58.53 119 LYS A O 1
ATOM 941 N N . LYS A 1 120 ? -2.523 -19.549 -6.884 1.00 50.47 120 LYS A N 1
ATOM 942 C CA . LYS A 1 120 ? -2.844 -20.966 -6.932 1.00 50.47 120 LYS A CA 1
ATOM 943 C C . LYS A 1 120 ? -1.506 -21.602 -7.282 1.00 50.47 120 LYS A C 1
ATOM 945 O O . LYS A 1 120 ? -1.061 -21.541 -8.429 1.00 50.47 120 LYS A O 1
ATOM 950 N N . ARG A 1 121 ? -0.790 -22.119 -6.273 1.00 46.78 121 ARG A N 1
ATOM 951 C CA . ARG A 1 121 ? 0.167 -23.190 -6.514 1.00 46.78 121 ARG A CA 1
ATOM 952 C C . ARG A 1 121 ? -0.664 -24.132 -7.346 1.00 46.78 121 ARG A C 1
ATOM 954 O O . ARG A 1 121 ? -1.715 -24.562 -6.872 1.00 46.78 121 ARG A O 1
ATOM 961 N N . SER A 1 122 ? -0.293 -24.309 -8.607 1.00 44.75 122 SER A N 1
ATOM 962 C CA . SER A 1 122 ? -0.775 -25.436 -9.369 1.00 44.75 122 SER A CA 1
ATOM 963 C C . SER A 1 122 ? -0.705 -26.591 -8.388 1.00 44.75 122 SER A C 1
ATOM 965 O O . SER A 1 122 ? 0.374 -26.903 -7.878 1.00 44.75 122 SER A O 1
ATOM 967 N N . ASP A 1 123 ? -1.872 -27.083 -7.988 1.00 52.00 123 ASP A N 1
ATOM 968 C CA . ASP A 1 123 ? -1.983 -28.428 -7.490 1.00 52.00 123 ASP A CA 1
ATOM 969 C C . ASP A 1 123 ? -1.290 -29.232 -8.585 1.00 52.00 123 ASP A C 1
ATOM 971 O O . ASP A 1 123 ? -1.752 -29.279 -9.724 1.00 52.00 123 ASP A O 1
ATOM 975 N N . ASN A 1 124 ? -0.046 -29.611 -8.312 1.00 53.16 124 ASN A N 1
ATOM 976 C CA . ASN A 1 124 ? 0.745 -30.447 -9.179 1.00 53.16 124 ASN A CA 1
ATOM 977 C C . ASN A 1 124 ? 0.562 -31.823 -8.541 1.00 53.16 124 ASN A C 1
ATOM 979 O O . ASN A 1 124 ? 1.408 -32.212 -7.729 1.00 53.16 124 ASN A O 1
ATOM 983 N N . PRO A 1 125 ? -0.546 -32.542 -8.826 1.00 55.50 125 PRO A N 1
ATOM 984 C CA . PRO A 1 125 ? -0.741 -33.888 -8.291 1.00 55.50 125 PRO A CA 1
ATOM 985 C C . PRO A 1 125 ? 0.359 -34.847 -8.781 1.00 55.50 125 PRO A C 1
ATOM 987 O O . PRO A 1 125 ? 0.534 -35.933 -8.240 1.00 55.50 125 PRO A O 1
ATOM 990 N N . ASP A 1 126 ? 1.166 -34.418 -9.753 1.00 50.25 126 ASP A N 1
ATOM 991 C CA . ASP A 1 126 ? 2.236 -35.183 -10.384 1.00 50.25 126 ASP A CA 1
ATOM 992 C C . ASP A 1 126 ? 3.412 -35.548 -9.456 1.00 50.25 126 ASP A C 1
ATOM 994 O O . ASP A 1 126 ? 4.179 -36.455 -9.761 1.00 50.25 126 ASP A O 1
ATOM 998 N N . ARG A 1 127 ? 3.562 -34.921 -8.275 1.00 50.31 127 ARG A N 1
ATOM 999 C CA . ARG A 1 127 ? 4.643 -35.312 -7.343 1.00 50.31 127 ARG A CA 1
ATOM 1000 C C . ARG A 1 127 ? 4.284 -36.479 -6.412 1.00 50.31 127 ARG A C 1
ATOM 1002 O O . ARG A 1 127 ? 5.136 -36.899 -5.632 1.00 50.31 127 ARG A O 1
ATOM 1009 N N . ALA A 1 128 ? 3.062 -37.012 -6.483 1.00 54.09 128 ALA A N 1
ATOM 1010 C CA . ALA A 1 128 ? 2.593 -38.082 -5.597 1.00 54.09 128 ALA A CA 1
ATOM 1011 C C . ALA A 1 128 ? 2.667 -39.503 -6.194 1.00 54.09 128 ALA A C 1
ATOM 1013 O O . ALA A 1 128 ? 2.213 -40.445 -5.549 1.00 54.09 128 ALA A O 1
ATOM 1014 N N . ALA A 1 129 ? 3.256 -39.703 -7.376 1.00 53.84 129 ALA A N 1
ATOM 1015 C CA . ALA A 1 129 ? 3.311 -41.024 -8.004 1.00 53.84 129 ALA A CA 1
ATOM 1016 C C . ALA A 1 129 ? 4.735 -41.428 -8.415 1.00 53.84 129 ALA A C 1
ATOM 1018 O O . ALA A 1 129 ? 5.037 -41.585 -9.592 1.00 53.84 129 ALA A O 1
ATOM 1019 N N . PHE A 1 130 ? 5.605 -41.679 -7.433 1.00 51.06 130 PHE A N 1
ATOM 1020 C CA . PHE A 1 130 ? 6.610 -42.731 -7.607 1.00 51.06 130 PHE A CA 1
ATOM 1021 C C . PHE A 1 130 ? 6.028 -44.027 -7.028 1.00 51.06 130 PHE A C 1
ATOM 1023 O O . PHE A 1 130 ? 6.109 -44.236 -5.815 1.00 51.06 130 PHE A O 1
ATOM 1030 N N . PRO A 1 131 ? 5.402 -44.897 -7.842 1.00 51.91 131 PRO A N 1
ATOM 1031 C CA . PRO A 1 131 ? 5.049 -46.223 -7.380 1.00 51.91 131 PRO A CA 1
ATOM 1032 C C . PRO A 1 131 ? 6.336 -47.040 -7.234 1.00 51.91 131 PRO A C 1
ATOM 1034 O O . PRO A 1 131 ? 7.051 -47.295 -8.198 1.00 51.91 131 PRO A O 1
ATOM 1037 N N . GLY A 1 132 ? 6.608 -47.472 -6.007 1.00 54.25 132 GLY A N 1
ATOM 1038 C CA . GLY A 1 132 ? 7.339 -48.709 -5.767 1.00 54.25 132 GLY A CA 1
ATOM 1039 C C . GLY A 1 132 ? 8.854 -48.640 -5.917 1.00 54.25 132 GLY A C 1
ATOM 1040 O O . GLY A 1 132 ? 9.433 -49.307 -6.770 1.00 54.25 132 GLY A O 1
ATOM 1041 N N . SER A 1 133 ? 9.523 -48.025 -4.943 1.00 51.69 133 SER A N 1
ATOM 1042 C CA . SER A 1 133 ? 10.734 -48.651 -4.402 1.00 51.69 133 SER A CA 1
ATOM 1043 C C . SER A 1 133 ? 10.326 -49.989 -3.770 1.00 51.69 133 SER A C 1
ATOM 1045 O O . SER A 1 133 ? 10.019 -50.059 -2.584 1.00 51.69 133 SER A O 1
ATOM 1047 N N . SER A 1 134 ? 10.244 -51.048 -4.576 1.00 48.97 134 SER A N 1
ATOM 1048 C CA . SER A 1 134 ? 10.058 -52.414 -4.087 1.00 48.97 134 SER A CA 1
ATOM 1049 C C . SER A 1 134 ? 11.353 -53.200 -4.276 1.00 48.97 134 SER A C 1
ATOM 1051 O O . SER A 1 134 ? 11.786 -53.494 -5.381 1.00 48.97 134 SER A O 1
ATOM 1053 N N . LEU A 1 135 ? 11.989 -53.407 -3.123 1.00 54.25 135 LEU A N 1
ATOM 1054 C CA . LEU A 1 135 ? 12.812 -54.532 -2.693 1.00 54.25 135 LEU A CA 1
ATOM 1055 C C . LEU A 1 135 ? 13.629 -55.310 -3.739 1.00 54.25 135 LEU A C 1
ATOM 1057 O O . LEU A 1 135 ? 13.114 -56.071 -4.548 1.00 54.25 135 LEU A O 1
ATOM 1061 N N . THR A 1 136 ? 14.945 -55.243 -3.535 1.00 56.56 136 THR A N 1
ATOM 1062 C CA . THR A 1 136 ? 15.840 -56.398 -3.353 1.00 56.56 136 THR A CA 1
ATOM 1063 C C . THR A 1 136 ? 15.331 -57.735 -3.907 1.00 56.56 136 THR A C 1
ATOM 1065 O O . THR A 1 136 ? 14.578 -58.448 -3.242 1.00 56.56 136 THR A O 1
ATOM 1068 N N . SER A 1 137 ? 15.865 -58.156 -5.050 1.00 44.41 137 SER A N 1
ATOM 1069 C CA . SER A 1 137 ? 16.011 -59.582 -5.319 1.00 44.41 137 SER A CA 1
ATOM 1070 C C . SER A 1 137 ? 17.419 -59.898 -5.797 1.00 44.41 137 SER A C 1
ATOM 1072 O O . SER A 1 137 ? 18.039 -59.183 -6.580 1.00 44.41 137 SER A O 1
ATOM 1074 N N . ARG A 1 138 ? 17.924 -60.950 -5.175 1.00 50.31 138 ARG A N 1
ATOM 1075 C CA . ARG A 1 138 ? 19.285 -61.447 -5.089 1.00 50.31 138 ARG A CA 1
ATOM 1076 C C . ARG A 1 138 ? 19.546 -62.322 -6.314 1.00 50.31 138 ARG A C 1
ATOM 1078 O O . ARG A 1 138 ? 18.861 -63.324 -6.477 1.00 50.31 138 ARG A O 1
ATOM 1085 N N . CYS A 1 139 ? 20.550 -61.996 -7.121 1.00 38.91 139 CYS 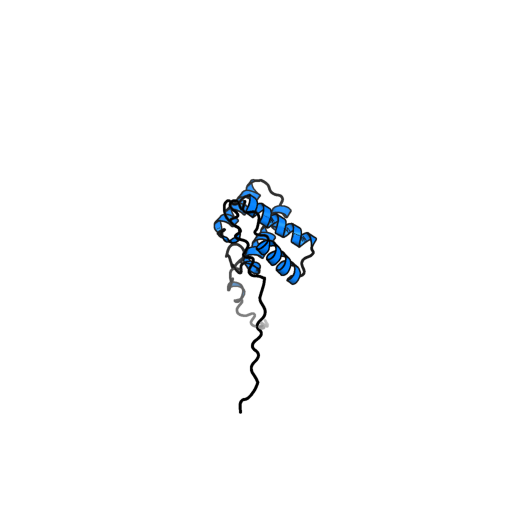A N 1
ATOM 1086 C CA . CYS A 1 139 ? 21.057 -62.912 -8.142 1.00 38.91 139 CYS A CA 1
ATOM 1087 C C . CYS A 1 139 ? 22.434 -63.407 -7.699 1.00 38.91 139 CYS A C 1
ATOM 1089 O O . CYS A 1 139 ? 23.429 -62.696 -7.804 1.00 38.91 139 CYS A O 1
ATOM 1091 N N . SER A 1 140 ? 22.453 -64.617 -7.143 1.00 51.62 140 SER A N 1
ATOM 1092 C CA . SER A 1 140 ? 23.659 -65.427 -6.992 1.00 51.62 140 SER A CA 1
ATOM 1093 C C . SER A 1 140 ? 23.968 -66.016 -8.367 1.00 51.62 140 SER A C 1
ATOM 1095 O O . SER A 1 140 ? 23.091 -66.659 -8.942 1.00 51.62 140 SER A O 1
ATOM 1097 N N . VAL A 1 141 ? 25.169 -65.797 -8.900 1.00 59.59 141 VAL A N 1
ATOM 1098 C CA . VAL A 1 141 ? 25.667 -66.534 -10.068 1.00 59.59 141 VAL A CA 1
ATOM 1099 C C . VAL A 1 141 ? 26.848 -67.392 -9.631 1.00 59.59 141 VAL A C 1
ATOM 1101 O O . VAL A 1 141 ? 27.680 -66.950 -8.837 1.00 59.59 141 VAL A O 1
ATOM 1104 N N . SER A 1 142 ? 26.773 -68.646 -10.069 1.00 53.00 142 SER A N 1
ATOM 1105 C CA . SER A 1 142 ? 27.635 -69.791 -9.776 1.00 53.00 142 SER A CA 1
ATOM 1106 C C . SER A 1 142 ? 29.043 -69.679 -10.342 1.00 53.00 142 SER A C 1
ATOM 1108 O O . SER A 1 142 ? 29.222 -68.952 -11.344 1.00 53.00 142 SER A O 1
#

Secondary structure (DSSP, 8-state):
----------------------------S--HHHHHHHHHHHHHTT--HHHHHHHHHHHHHHHHH-SS-TTT--HHHHHHHHHHHHHTT--HHHHHHHHHHHHHIIIIIS----TTTS------GGGG--------------

pLDDT: mean 72.07, std 18.14, range [38.91, 90.69]

Foldseek 3Di:
DDDDDDDDDDDDDPPPPDPPPPDPDPLQQPDVVLLVLQLVQCVVVVDDVVLSVLLSVLVRVVRNVDPDHLLPDDPVSVVVVLVVCVVVVPDPVNSVSSVVSSLSSCCPVVVHDDCSNPVPPPPPVVVVDPPDPDDDDDDDDD